Protein AF-A0A379DZG0-F1 (afdb_monomer)

pLDDT: mean 74.69, std 12.74, range [35.31, 88.19]

Radius of gyration: 15.12 Å; Cα contacts (8 Å, |Δi|>4): 109; chains: 1; bounding box: 46×37×36 Å

Secondary structure (DSSP, 8-state):
-------HHHHHHHHHHHHHHTT--HHHHHHHHHH---EEEEEEEEETTTTEEEEEEEEEEEEEE-TT--EEEEETTEEHHHHHHHHHHHHHHHHHHTT-

Solvent-accessible surface area (backbone atoms only — not comparable to full-atom values): 5842 Å² total; per-residue (Å²): 136,82,82,77,74,71,50,70,64,62,53,49,52,51,50,53,55,47,37,43,43,20,75,42,43,72,67,56,51,50,48,29,71,73,69,64,48,68,48,72,33,48,34,50,46,77,37,80,94,73,75,44,77,42,77,44,73,76,40,35,39,37,72,42,67,46,100,85,67,46,80,40,62,21,44,74,86,30,49,51,69,60,43,52,52,51,52,51,51,53,52,55,50,54,58,54,65,76,73,113

Mean predicted aligned error: 9.12 Å

Organism: NCBI:txid28130

Nearest PDB structures (foldseek):
  5k5t-assembly1_A  TM=3.472E-01  e=3.651E+00  Homo sapiens
  5mu3-assembly1_A  TM=2.600E-01  e=2.856E+00  Kluyveromyces lactis NRRL Y-1140
  8wr4-assembly1_B  TM=2.978E-01  e=5.967E+00  Chryseobacterium
  7m3j-assembly1_A  TM=3.201E-01  e=7.175E+00  Homo sapiens
  3zxu-assembly2_C  TM=2.245E-01  e=2.856E+00  Kluyveromyces lactis NRRL Y-1140

Foldseek 3Di:
DDPPPPPVVVVVVVLQVQCVQFVNHPVNVVVCVVPQDKDFTWGWDQDPVVRDIDIDGRWIWGFDQDPVRDTAIDTPPHGPVVVVVVVVVVVVVVVVVVVD

Sequence (100 aa):
MGQSGFSSFYQLLNIRLMLQKMDFSDDRIAEMYRTETSQRGTAKAYSGLYKREFTEEDCEIRIIKDEKKRLRLTINGLPIADWCEQKWKQLINRKRSHRL

Structure (mmCIF, N/CA/C/O backbone):
data_AF-A0A379DZG0-F1
#
_entry.id   AF-A0A379DZG0-F1
#
loop_
_atom_site.group_PDB
_atom_site.id
_atom_site.type_symbol
_atom_site.label_atom_id
_atom_site.label_alt_id
_atom_site.label_comp_id
_atom_site.label_asym_id
_atom_site.label_entity_id
_atom_site.label_seq_id
_atom_site.pdbx_PDB_ins_code
_atom_site.Cartn_x
_atom_site.Cartn_y
_atom_site.Cartn_z
_atom_site.occupancy
_atom_site.B_iso_or_equiv
_atom_site.auth_seq_id
_atom_site.auth_comp_id
_atom_site.auth_asym_id
_atom_site.auth_atom_id
_atom_site.pdbx_PDB_model_num
ATOM 1 N N . MET A 1 1 ? 7.930 28.426 -0.569 1.00 35.31 1 MET A N 1
ATOM 2 C CA . MET A 1 1 ? 7.314 27.129 -0.211 1.00 35.31 1 MET A CA 1
ATOM 3 C C . MET A 1 1 ? 6.179 26.858 -1.188 1.00 35.31 1 MET A C 1
ATOM 5 O O . MET A 1 1 ? 5.080 27.350 -0.988 1.00 35.31 1 MET A O 1
ATOM 9 N N . GLY A 1 2 ? 6.462 26.189 -2.307 1.00 36.03 2 GLY A N 1
ATOM 10 C CA . GLY A 1 2 ? 5.443 25.879 -3.311 1.00 36.03 2 GLY A CA 1
ATOM 11 C C . GLY A 1 2 ? 4.794 24.543 -2.988 1.00 36.03 2 GLY A C 1
ATOM 12 O O . GLY A 1 2 ? 5.417 23.505 -3.198 1.00 36.03 2 GLY A O 1
ATOM 13 N N . GLN A 1 3 ? 3.562 24.555 -2.478 1.00 42.16 3 GLN A N 1
ATOM 14 C CA . GLN A 1 3 ? 2.712 23.373 -2.565 1.00 42.16 3 GLN A CA 1
ATOM 15 C C . GLN A 1 3 ? 2.375 23.190 -4.046 1.00 42.16 3 GLN A C 1
ATOM 17 O O . GLN A 1 3 ? 1.503 23.863 -4.590 1.00 42.16 3 GLN A O 1
ATOM 22 N N . SER A 1 4 ? 3.146 22.343 -4.730 1.00 44.59 4 SER A N 1
ATOM 23 C CA . SER A 1 4 ? 2.836 21.919 -6.089 1.00 44.59 4 SER A CA 1
ATOM 24 C C . SER A 1 4 ? 1.591 21.042 -6.011 1.00 44.59 4 SER A C 1
ATOM 26 O O . SER A 1 4 ? 1.642 19.856 -5.692 1.00 44.59 4 SER A O 1
ATOM 28 N N . GLY A 1 5 ? 0.441 21.675 -6.226 1.00 40.97 5 GLY A N 1
ATOM 29 C CA . GLY A 1 5 ? -0.850 21.022 -6.329 1.00 40.97 5 GLY A CA 1
ATOM 30 C C . GLY A 1 5 ? -0.901 20.131 -7.562 1.00 40.97 5 GLY A C 1
ATOM 31 O O . GLY A 1 5 ? -1.517 20.480 -8.562 1.00 40.97 5 GLY A O 1
ATOM 32 N N . PHE A 1 6 ? -0.316 18.938 -7.484 1.00 41.53 6 PHE A N 1
ATOM 33 C CA . PHE A 1 6 ? -0.989 17.806 -8.102 1.00 41.53 6 PHE A CA 1
ATOM 34 C C . PHE A 1 6 ? -2.304 17.665 -7.344 1.00 41.53 6 PHE A C 1
ATOM 36 O O . PHE A 1 6 ? -2.293 17.321 -6.164 1.00 41.53 6 PHE A O 1
ATOM 43 N N . SER A 1 7 ? -3.410 18.058 -7.987 1.00 55.75 7 SER A N 1
ATOM 44 C CA . SER A 1 7 ? -4.746 18.050 -7.383 1.00 55.75 7 SER A CA 1
ATOM 45 C C . SER A 1 7 ? -4.948 16.742 -6.608 1.00 55.75 7 SER A C 1
ATOM 47 O O . SER A 1 7 ? -4.592 15.667 -7.105 1.00 55.75 7 SER A O 1
ATOM 49 N N . SER A 1 8 ? -5.468 16.828 -5.377 1.00 62.69 8 SER A N 1
ATOM 50 C CA . SER A 1 8 ? -5.612 15.662 -4.490 1.00 62.69 8 SER A CA 1
ATOM 51 C C . SER A 1 8 ? -6.357 14.507 -5.171 1.00 62.69 8 SER A C 1
ATOM 53 O O . SER A 1 8 ? -6.092 13.345 -4.884 1.00 62.69 8 SER A O 1
ATOM 55 N N . PHE A 1 9 ? -7.212 14.814 -6.151 1.00 58.03 9 PHE A N 1
ATOM 56 C CA . PHE A 1 9 ? -7.893 13.845 -6.999 1.00 58.03 9 PHE A CA 1
ATOM 57 C C . PHE A 1 9 ? -6.937 12.996 -7.853 1.00 58.03 9 PHE A C 1
ATOM 59 O O . PHE A 1 9 ? -7.069 11.776 -7.879 1.00 58.03 9 PHE A O 1
ATOM 66 N N . TYR A 1 10 ? -5.944 13.596 -8.516 1.00 58.31 10 TYR A N 1
ATOM 67 C CA . TYR A 1 10 ? -4.969 12.844 -9.318 1.00 58.31 10 TYR A CA 1
ATOM 68 C C . TYR A 1 10 ? -4.031 12.010 -8.445 1.00 58.31 10 TYR A C 1
ATOM 70 O O . TYR A 1 10 ? -3.640 10.912 -8.837 1.00 58.31 10 TYR A O 1
ATOM 78 N N . GLN A 1 11 ? -3.703 12.494 -7.244 1.00 64.06 11 GLN A N 1
ATOM 79 C CA . GLN A 1 11 ? -2.973 11.695 -6.258 1.00 64.06 11 GLN A CA 1
ATOM 80 C C . GLN A 1 11 ? -3.792 10.473 -5.827 1.00 64.06 11 GLN A C 1
ATOM 82 O O . GLN A 1 11 ? -3.267 9.362 -5.829 1.00 64.06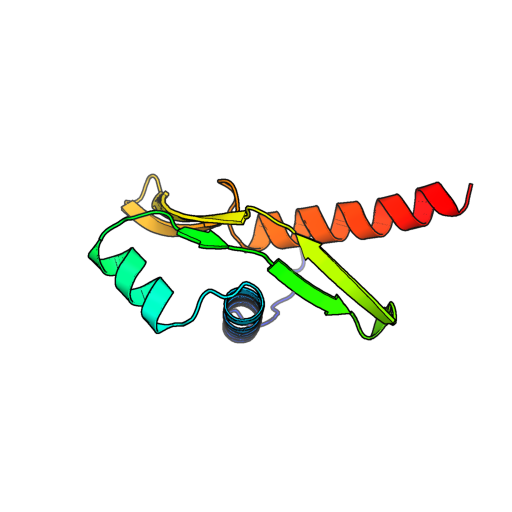 11 GLN A O 1
ATOM 87 N N . LEU A 1 12 ? -5.085 10.648 -5.540 1.00 67.81 12 LEU A N 1
ATOM 88 C CA . LEU A 1 12 ? -5.990 9.548 -5.198 1.00 67.81 12 LEU A CA 1
ATOM 89 C C . LEU A 1 12 ? -6.178 8.559 -6.358 1.00 67.81 12 LEU A C 1
ATOM 91 O O . LEU A 1 12 ? -6.149 7.352 -6.131 1.00 67.81 12 LEU A O 1
ATOM 95 N N . LEU A 1 13 ? -6.307 9.044 -7.598 1.00 66.06 13 LEU A N 1
ATOM 96 C CA . LEU A 1 13 ? -6.412 8.194 -8.788 1.00 66.06 13 LEU A CA 1
ATOM 97 C C . LEU A 1 13 ? -5.144 7.350 -8.981 1.00 66.06 13 LEU A C 1
ATOM 99 O O . LEU A 1 13 ? -5.229 6.148 -9.222 1.00 66.06 13 LEU A O 1
ATOM 103 N N . ASN A 1 14 ? -3.969 7.960 -8.808 1.00 72.25 14 ASN A N 1
ATOM 104 C CA . ASN A 1 14 ? -2.690 7.258 -8.888 1.00 72.25 14 ASN A CA 1
ATOM 105 C C . ASN A 1 14 ? -2.534 6.220 -7.771 1.00 72.25 14 ASN A C 1
ATOM 107 O O . ASN A 1 14 ? -2.057 5.119 -8.036 1.00 72.25 14 ASN A O 1
ATOM 111 N N . ILE A 1 15 ? -2.976 6.535 -6.549 1.00 71.44 15 ILE A N 1
ATOM 112 C CA . ILE A 1 15 ? -2.984 5.589 -5.427 1.00 71.44 15 ILE A CA 1
ATOM 113 C C . ILE A 1 15 ? -3.918 4.412 -5.722 1.00 71.44 15 ILE A C 1
ATOM 115 O O . ILE A 1 15 ? -3.501 3.269 -5.572 1.00 71.44 15 ILE A O 1
ATOM 119 N N . ARG A 1 16 ? -5.142 4.659 -6.204 1.00 80.25 16 ARG A N 1
ATOM 120 C CA . ARG A 1 16 ? -6.098 3.596 -6.562 1.00 80.25 16 ARG A CA 1
ATOM 121 C C . ARG A 1 16 ? -5.553 2.684 -7.662 1.00 80.25 16 ARG A C 1
ATOM 123 O O . ARG A 1 16 ? -5.584 1.467 -7.518 1.00 80.25 16 ARG A O 1
ATOM 130 N N . LEU A 1 17 ? -4.998 3.262 -8.729 1.00 78.62 17 LEU A N 1
ATOM 131 C CA . LEU A 1 17 ? -4.371 2.502 -9.815 1.00 78.62 17 LEU A CA 1
ATOM 132 C C . LEU A 1 17 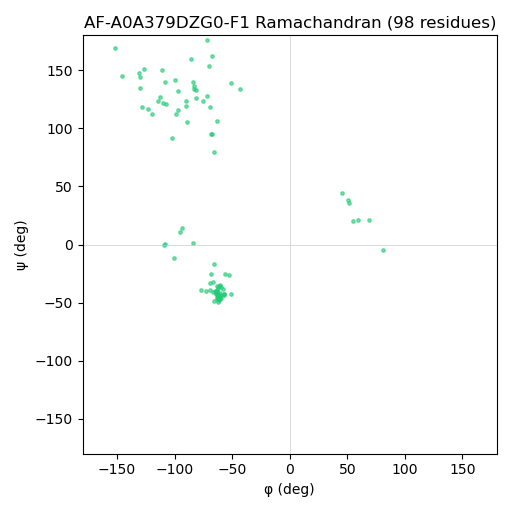? -3.165 1.694 -9.330 1.00 78.62 17 LEU A C 1
ATOM 134 O O . LEU A 1 17 ? -2.938 0.579 -9.796 1.00 78.62 17 LEU A O 1
ATOM 138 N N . MET A 1 18 ? -2.382 2.245 -8.403 1.00 77.56 18 MET A N 1
ATOM 139 C CA . MET A 1 18 ? -1.273 1.523 -7.797 1.00 77.56 18 MET A CA 1
ATOM 140 C C . MET A 1 18 ? -1.778 0.346 -6.958 1.00 77.56 18 MET A C 1
ATOM 142 O O . MET A 1 18 ? -1.297 -0.760 -7.156 1.00 77.56 18 MET A O 1
ATOM 146 N N . LEU A 1 19 ? -2.766 0.549 -6.084 1.00 79.75 19 LEU A N 1
ATOM 147 C CA . LEU A 1 19 ? -3.345 -0.514 -5.257 1.00 79.75 19 LEU A CA 1
ATOM 148 C C . LEU A 1 19 ? -3.885 -1.669 -6.112 1.00 79.75 19 LEU A C 1
ATOM 150 O O . LEU A 1 19 ? -3.562 -2.823 -5.845 1.00 79.75 19 LEU A O 1
ATOM 154 N N . GLN A 1 20 ? -4.583 -1.369 -7.210 1.00 82.62 20 GLN A N 1
ATOM 155 C CA . GLN A 1 20 ? -5.032 -2.394 -8.161 1.00 82.62 20 GLN A CA 1
ATOM 156 C C . GLN A 1 20 ? -3.864 -3.167 -8.789 1.00 82.62 20 GLN A C 1
ATOM 158 O O . GLN A 1 20 ? -3.906 -4.390 -8.884 1.00 82.62 20 GLN A O 1
ATOM 163 N N . LYS A 1 21 ? -2.782 -2.476 -9.167 1.00 76.50 21 LYS A N 1
ATOM 164 C CA . LYS A 1 21 ? -1.542 -3.104 -9.659 1.00 76.50 21 LYS A CA 1
ATOM 165 C C . LYS A 1 21 ? -0.813 -3.944 -8.602 1.00 76.50 21 LYS A C 1
ATOM 167 O O . LYS A 1 21 ? 0.057 -4.744 -8.942 1.00 76.50 21 LYS A O 1
ATOM 172 N N . MET A 1 22 ? -1.149 -3.750 -7.332 1.00 75.00 22 MET A N 1
ATOM 173 C CA . MET A 1 22 ? -0.666 -4.535 -6.203 1.00 75.00 22 MET A CA 1
ATOM 174 C C . MET A 1 22 ? -1.625 -5.679 -5.812 1.00 75.00 22 MET A C 1
ATOM 176 O O . MET A 1 22 ? -1.433 -6.286 -4.764 1.00 75.00 22 MET A O 1
ATOM 180 N N . ASP A 1 23 ? -2.633 -5.975 -6.644 1.00 77.50 23 ASP A N 1
ATOM 181 C CA . ASP A 1 23 ? -3.689 -6.974 -6.401 1.00 77.50 23 ASP A CA 1
ATOM 182 C C . ASP A 1 23 ? -4.674 -6.602 -5.270 1.00 77.50 23 ASP A C 1
ATOM 184 O O . ASP A 1 23 ? -5.385 -7.441 -4.711 1.00 77.50 23 ASP A O 1
ATOM 188 N N . PHE A 1 24 ? -4.770 -5.312 -4.941 1.00 80.94 24 PHE A N 1
ATOM 189 C CA . PHE A 1 24 ? -5.777 -4.783 -4.021 1.00 80.94 24 PHE A CA 1
ATOM 190 C C . PHE A 1 24 ? -6.896 -4.114 -4.820 1.00 80.94 24 PHE A C 1
ATOM 192 O O . PHE A 1 24 ? -6.827 -2.932 -5.167 1.00 80.94 24 PHE A O 1
ATOM 199 N N . SER A 1 25 ? -7.926 -4.899 -5.143 1.00 84.25 25 SER A N 1
ATOM 200 C CA . SER A 1 25 ? -9.155 -4.406 -5.770 1.00 84.25 25 SER A CA 1
ATOM 201 C C . SER A 1 25 ? -9.957 -3.515 -4.818 1.00 84.25 25 SER A C 1
ATOM 203 O O . SER A 1 25 ? -9.776 -3.556 -3.598 1.00 84.25 25 SER A O 1
ATOM 205 N N . ASP A 1 26 ? -10.885 -2.731 -5.372 1.00 85.44 26 ASP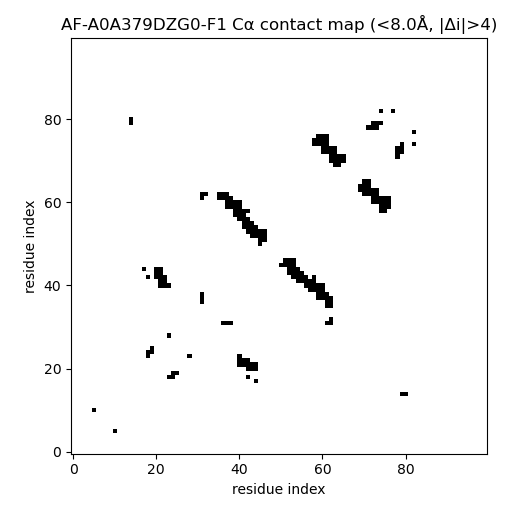 A N 1
ATOM 206 C CA . ASP A 1 26 ? -11.779 -1.905 -4.556 1.00 85.44 26 ASP A CA 1
ATOM 207 C C . ASP A 1 26 ? -12.620 -2.772 -3.595 1.00 85.44 26 ASP A C 1
ATOM 209 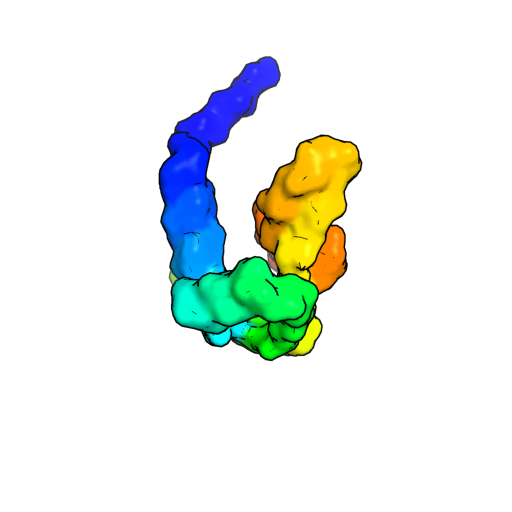O O . ASP A 1 26 ? -12.799 -2.390 -2.441 1.00 85.44 26 ASP A O 1
ATOM 213 N N . ASP A 1 27 ? -13.047 -3.967 -4.025 1.00 88.12 27 ASP A N 1
ATOM 214 C CA . ASP A 1 27 ? -13.787 -4.923 -3.185 1.00 88.12 27 ASP A CA 1
ATOM 215 C C . ASP A 1 27 ? -12.946 -5.425 -2.007 1.00 88.12 27 ASP A C 1
ATOM 217 O O . ASP A 1 27 ? -13.425 -5.457 -0.874 1.00 88.12 27 ASP A O 1
ATOM 221 N N . ARG A 1 28 ? -11.665 -5.748 -2.242 1.00 86.56 28 ARG A N 1
ATOM 222 C CA . ARG A 1 28 ? -10.733 -6.135 -1.171 1.00 86.56 28 ARG A CA 1
ATOM 223 C C . ARG A 1 28 ? -10.517 -4.997 -0.183 1.00 86.56 28 ARG A C 1
ATOM 225 O O . ARG A 1 28 ? -10.524 -5.222 1.021 1.00 86.56 28 ARG A O 1
ATOM 232 N N . ILE A 1 29 ? -10.351 -3.769 -0.673 1.00 84.50 29 ILE A N 1
ATOM 233 C CA . ILE A 1 29 ? -10.218 -2.588 0.190 1.00 84.50 29 ILE A CA 1
ATOM 234 C C . ILE A 1 29 ? -11.504 -2.381 1.008 1.00 84.50 29 ILE A C 1
ATOM 236 O O . ILE A 1 29 ? -11.427 -2.108 2.205 1.00 84.50 29 ILE A O 1
ATOM 240 N N . ALA A 1 30 ? -12.684 -2.539 0.402 1.00 87.06 30 ALA A N 1
ATOM 241 C CA . ALA A 1 30 ? -13.968 -2.429 1.095 1.00 87.06 30 ALA A CA 1
ATOM 242 C C . ALA A 1 30 ? -14.139 -3.512 2.173 1.00 87.06 30 ALA A C 1
ATOM 244 O O . ALA A 1 30 ? -14.607 -3.220 3.276 1.00 87.06 30 ALA A O 1
ATOM 245 N N . GLU A 1 31 ? -13.711 -4.742 1.890 1.00 87.75 31 GLU A N 1
ATOM 246 C CA . GLU A 1 31 ? -13.672 -5.826 2.867 1.00 87.75 31 GLU A CA 1
ATOM 247 C C . GLU A 1 31 ? -12.747 -5.4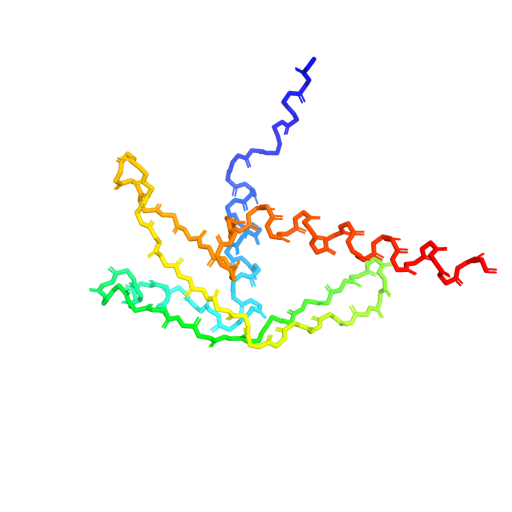80 4.038 1.00 87.75 31 GLU A C 1
ATOM 249 O O . GLU A 1 31 ? -13.183 -5.547 5.185 1.00 87.75 31 GLU A O 1
ATOM 254 N N . MET A 1 32 ? -11.533 -4.987 3.768 1.00 87.69 32 MET A N 1
ATOM 255 C CA . MET A 1 32 ? -10.611 -4.515 4.809 1.00 87.69 32 MET A CA 1
ATOM 256 C C . MET A 1 32 ? -11.219 -3.404 5.670 1.00 87.69 32 MET A C 1
ATOM 258 O O . MET A 1 32 ? -11.006 -3.384 6.880 1.00 87.69 32 MET A O 1
ATOM 262 N N . TYR A 1 33 ? -11.984 -2.480 5.077 1.00 83.75 33 TYR A N 1
ATOM 263 C CA . TYR A 1 33 ? -12.705 -1.446 5.831 1.00 83.75 33 TYR A CA 1
ATOM 264 C C . TYR A 1 33 ? -13.758 -2.044 6.767 1.00 83.75 33 TYR A C 1
ATOM 266 O O . TYR A 1 33 ? -13.974 -1.519 7.857 1.00 83.75 33 TYR A O 1
ATOM 274 N N . ARG A 1 34 ? -14.419 -3.126 6.347 1.00 85.56 34 ARG A N 1
ATOM 275 C CA . ARG A 1 34 ? -15.469 -3.794 7.119 1.00 85.56 34 ARG A CA 1
ATOM 276 C C . ARG A 1 34 ? -14.907 -4.654 8.250 1.00 85.56 34 ARG A C 1
ATOM 278 O O . ARG A 1 34 ? -15.520 -4.722 9.311 1.00 85.56 34 ARG A O 1
ATOM 285 N N . THR A 1 35 ? -13.795 -5.340 8.012 1.00 87.19 35 THR A N 1
ATOM 286 C CA . THR A 1 35 ? -13.225 -6.332 8.937 1.00 87.19 35 THR A CA 1
ATOM 287 C C . THR A 1 35 ? -12.058 -5.792 9.764 1.00 87.19 35 THR A C 1
ATOM 289 O O . THR A 1 35 ? -11.625 -6.457 10.699 1.00 87.19 35 THR A O 1
ATOM 292 N N . GLU A 1 36 ? -11.530 -4.614 9.414 1.00 82.19 36 GLU A N 1
ATOM 293 C CA . GLU A 1 36 ? -10.288 -4.037 9.952 1.00 82.19 36 GLU A CA 1
ATOM 294 C C . GLU A 1 36 ? -9.065 -4.980 9.817 1.00 82.19 36 GLU A C 1
ATOM 296 O O . GLU A 1 36 ? -8.054 -4.811 10.500 1.00 82.19 36 GLU A O 1
ATOM 301 N N . THR A 1 37 ? -9.118 -5.973 8.917 1.00 86.19 37 THR A N 1
ATOM 302 C CA . THR A 1 37 ? -8.030 -6.944 8.717 1.00 86.19 37 THR A CA 1
ATOM 303 C C . THR A 1 37 ? -6.958 -6.410 7.777 1.00 86.19 37 THR A C 1
ATOM 305 O O . THR A 1 37 ? -7.272 -5.833 6.732 1.00 86.19 37 THR A O 1
ATOM 308 N N . SER A 1 38 ? -5.688 -6.668 8.100 1.00 86.00 38 SER A N 1
ATOM 309 C CA . SER A 1 38 ? -4.590 -6.445 7.162 1.00 86.00 38 SER A CA 1
ATOM 310 C C . SER A 1 38 ? -4.621 -7.459 6.023 1.00 86.00 38 SER A C 1
ATOM 312 O O . SER A 1 38 ? -5.128 -8.570 6.167 1.00 86.00 38 SER A O 1
ATOM 314 N N . GLN A 1 39 ? -4.075 -7.065 4.878 1.00 85.19 39 GLN A N 1
ATOM 315 C CA . GLN A 1 39 ? -3.949 -7.927 3.709 1.00 85.19 39 GLN A CA 1
ATOM 316 C C . GLN A 1 39 ? -2.518 -7.858 3.196 1.00 85.19 39 GLN A C 1
ATOM 318 O O . GLN A 1 39 ? -1.881 -6.806 3.248 1.00 85.19 39 GLN A O 1
ATOM 323 N N . ARG A 1 40 ? -2.009 -8.983 2.702 1.00 85.38 40 ARG A N 1
ATOM 324 C CA . ARG A 1 40 ? -0.686 -9.073 2.082 1.00 85.38 40 ARG A CA 1
ATOM 325 C C . ARG A 1 40 ? -0.847 -9.253 0.585 1.00 85.38 40 ARG A C 1
ATOM 327 O O . ARG A 1 40 ? -1.723 -9.988 0.139 1.00 85.38 40 ARG A O 1
ATOM 334 N N . GLY A 1 41 ? 0.001 -8.585 -0.179 1.00 79.75 41 GLY A N 1
ATOM 335 C CA . GLY A 1 41 ? -0.052 -8.615 -1.631 1.00 79.75 41 GLY A CA 1
ATOM 336 C C . GLY A 1 41 ? 1.315 -8.385 -2.246 1.00 79.75 41 GLY A C 1
ATOM 337 O O . GLY A 1 41 ? 2.276 -8.012 -1.575 1.00 79.75 41 GLY A O 1
ATOM 338 N N . THR A 1 42 ? 1.398 -8.626 -3.548 1.00 79.44 42 THR A N 1
ATOM 339 C CA . THR A 1 42 ? 2.607 -8.360 -4.324 1.00 79.44 42 THR A CA 1
ATOM 340 C C . THR A 1 42 ? 2.363 -7.154 -5.209 1.00 79.44 42 THR A C 1
ATOM 342 O O . THR A 1 42 ? 1.484 -7.162 -6.066 1.00 79.44 42 THR A O 1
ATOM 345 N N . ALA A 1 43 ? 3.173 -6.120 -5.027 1.00 72.06 43 ALA A N 1
ATOM 346 C CA . ALA A 1 43 ? 3.174 -4.953 -5.881 1.00 72.06 43 ALA A CA 1
ATOM 347 C C . ALA A 1 43 ? 3.850 -5.253 -7.208 1.00 72.06 43 ALA A C 1
ATOM 349 O O . ALA A 1 43 ? 5.026 -5.599 -7.200 1.00 72.06 43 ALA A O 1
ATOM 350 N N . LYS A 1 44 ? 3.165 -5.055 -8.339 1.00 71.12 44 LYS A N 1
ATOM 351 C CA . LYS A 1 44 ? 3.799 -5.087 -9.663 1.00 71.12 44 LYS A CA 1
ATOM 352 C C . LYS A 1 44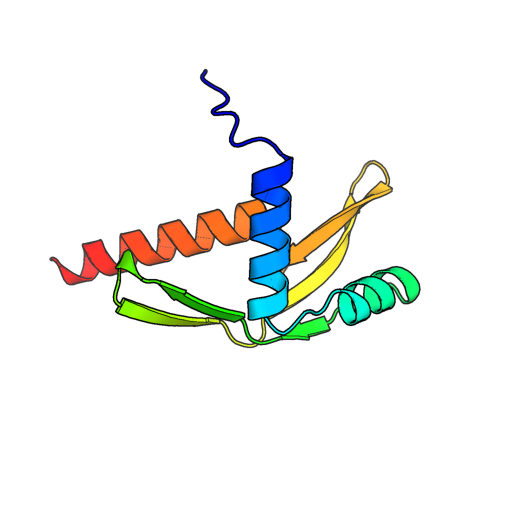 ? 3.567 -3.780 -10.402 1.00 71.12 44 LYS A C 1
ATOM 354 O O . LYS A 1 44 ? 2.445 -3.430 -10.741 1.00 71.12 44 LYS A O 1
ATOM 359 N N . ALA A 1 45 ? 4.631 -3.048 -10.702 1.00 65.12 45 ALA A N 1
ATOM 360 C CA . ALA A 1 45 ? 4.543 -1.807 -11.460 1.00 65.12 45 ALA A CA 1
ATOM 361 C C . ALA A 1 45 ? 5.514 -1.818 -12.641 1.00 65.12 45 ALA A C 1
ATOM 363 O O . ALA A 1 45 ? 6.727 -1.850 -12.461 1.00 65.12 45 ALA A O 1
ATOM 364 N N . TYR A 1 46 ? 4.993 -1.724 -13.864 1.00 63.88 46 TYR A N 1
ATOM 365 C CA . TYR A 1 46 ? 5.821 -1.446 -15.035 1.00 63.88 46 TYR A CA 1
ATOM 366 C C . TYR A 1 46 ? 6.108 0.055 -15.147 1.00 63.88 46 TYR A C 1
ATOM 368 O O . TYR A 1 46 ? 5.184 0.874 -15.176 1.00 63.88 46 TYR A O 1
ATOM 376 N N . SER A 1 47 ? 7.387 0.424 -15.241 1.00 60.97 47 SER A N 1
ATOM 377 C CA . SER A 1 47 ? 7.802 1.795 -15.542 1.00 60.97 47 SER A CA 1
ATOM 378 C C . SER A 1 47 ? 8.138 1.932 -17.021 1.00 60.97 47 SER A C 1
ATOM 380 O O . SER A 1 47 ? 9.160 1.417 -17.474 1.00 60.97 47 SER A O 1
ATOM 382 N N . GLY A 1 48 ? 7.333 2.695 -17.766 1.00 65.69 48 GLY A N 1
ATOM 383 C CA . GLY A 1 48 ? 7.623 3.009 -19.170 1.00 65.69 48 GLY A CA 1
ATOM 384 C C . GLY A 1 48 ? 8.929 3.790 -19.352 1.00 65.69 48 GLY A C 1
ATOM 385 O O . GLY A 1 48 ? 9.686 3.513 -20.279 1.00 65.69 48 GLY A O 1
ATOM 386 N N . LEU A 1 49 ? 9.246 4.689 -18.413 1.00 64.56 49 LEU A N 1
ATOM 387 C CA . LEU A 1 49 ? 10.485 5.477 -18.412 1.00 64.56 49 LEU A CA 1
ATOM 388 C C . LEU A 1 49 ? 11.738 4.594 -18.340 1.00 64.56 49 LEU A C 1
ATOM 390 O O . LEU A 1 49 ? 12.773 4.919 -18.916 1.00 64.56 49 LEU A O 1
ATOM 394 N N . TYR A 1 50 ? 11.652 3.478 -17.616 1.00 65.31 50 TYR A N 1
ATOM 395 C CA . TYR A 1 50 ? 12.784 2.585 -17.384 1.00 65.31 50 TYR A CA 1
ATOM 396 C C . TYR A 1 50 ? 12.681 1.247 -18.111 1.00 65.31 50 TYR A C 1
ATOM 398 O O . TYR A 1 50 ? 13.600 0.442 -17.980 1.00 65.31 50 TYR A O 1
ATOM 406 N N . LYS A 1 51 ? 11.592 1.026 -18.857 1.00 75.81 51 LYS A N 1
ATOM 407 C CA . LYS A 1 51 ? 11.275 -0.212 -19.579 1.00 75.81 51 LYS A CA 1
ATOM 408 C C . LYS A 1 51 ? 11.499 -1.473 -18.731 1.00 75.81 51 LYS A C 1
ATOM 410 O O . LYS A 1 51 ? 12.122 -2.430 -19.179 1.00 75.81 51 LYS A O 1
ATOM 415 N N . ARG A 1 52 ? 11.054 -1.445 -17.471 1.00 72.94 52 ARG A N 1
ATOM 416 C CA . ARG A 1 52 ? 11.270 -2.531 -16.503 1.00 72.94 52 ARG A CA 1
ATOM 417 C C . ARG A 1 52 ? 10.077 -2.679 -15.561 1.00 72.94 52 ARG A C 1
ATOM 419 O O . ARG A 1 52 ? 9.457 -1.682 -15.183 1.00 72.94 52 ARG A O 1
ATOM 426 N N . GLU A 1 53 ? 9.802 -3.923 -15.182 1.00 71.31 53 GLU A N 1
ATOM 427 C CA . GLU A 1 53 ? 8.869 -4.279 -14.114 1.00 71.31 53 GLU A CA 1
ATOM 428 C C . GLU A 1 53 ? 9.537 -4.191 -12.742 1.00 71.31 53 GLU A C 1
ATOM 430 O O . GLU A 1 53 ? 10.674 -4.622 -12.542 1.00 71.31 53 GLU A O 1
ATOM 435 N N . PHE A 1 54 ? 8.810 -3.611 -11.798 1.00 68.44 54 PHE A N 1
ATOM 436 C CA . PHE A 1 54 ? 9.168 -3.543 -10.395 1.00 68.44 54 PHE A CA 1
ATOM 437 C C . PHE A 1 54 ? 8.217 -4.434 -9.624 1.00 68.44 54 PHE A C 1
ATOM 439 O O .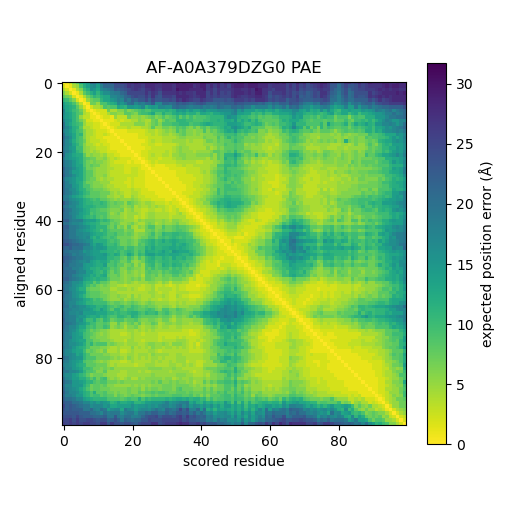 PHE A 1 54 ? 7.008 -4.212 -9.678 1.00 68.44 54 PHE A O 1
ATOM 446 N N . THR A 1 55 ? 8.781 -5.401 -8.911 1.00 75.00 55 THR A N 1
ATOM 447 C CA . THR A 1 55 ? 8.032 -6.285 -8.028 1.00 75.00 55 THR A CA 1
ATOM 448 C C . THR A 1 55 ? 8.443 -6.000 -6.590 1.00 75.00 55 THR A C 1
ATOM 450 O O . THR A 1 55 ? 9.636 -6.006 -6.290 1.00 75.00 55 THR A O 1
ATOM 453 N N . GLU A 1 56 ? 7.475 -5.743 -5.717 1.00 75.81 56 GLU A N 1
ATOM 454 C CA . GLU A 1 56 ? 7.673 -5.758 -4.268 1.00 75.81 56 GLU A CA 1
ATOM 455 C C . GLU A 1 56 ? 6.748 -6.817 -3.668 1.00 75.81 56 GLU A C 1
ATOM 457 O O . GLU A 1 56 ? 5.527 -6.691 -3.719 1.00 75.81 56 GLU A O 1
ATOM 462 N N . GLU A 1 57 ? 7.334 -7.881 -3.139 1.00 81.94 57 GLU A N 1
ATOM 463 C CA . GLU A 1 57 ? 6.605 -9.007 -2.557 1.00 81.94 57 GLU A CA 1
ATOM 464 C C . GLU A 1 57 ? 6.259 -8.742 -1.087 1.00 81.94 57 GLU A C 1
ATOM 466 O O . GLU A 1 57 ? 6.874 -7.896 -0.438 1.00 81.94 57 GLU A O 1
ATOM 471 N N . ASP A 1 58 ? 5.259 -9.466 -0.579 1.00 81.75 58 ASP A N 1
ATOM 472 C CA . ASP A 1 58 ? 4.824 -9.435 0.827 1.00 81.75 58 ASP A CA 1
ATOM 473 C C . ASP A 1 58 ? 4.541 -8.020 1.374 1.00 81.75 58 ASP A C 1
ATOM 475 O O . ASP A 1 58 ? 4.788 -7.707 2.539 1.00 81.75 58 ASP A O 1
ATOM 479 N N . CYS A 1 59 ? 4.008 -7.137 0.525 1.00 82.56 59 CYS A N 1
ATOM 480 C CA . CYS A 1 59 ? 3.549 -5.822 0.947 1.00 82.56 59 CYS A CA 1
ATOM 481 C C . CYS A 1 59 ? 2.302 -5.978 1.808 1.00 82.56 59 CYS A C 1
ATOM 483 O O . CYS A 1 59 ? 1.260 -6.435 1.334 1.00 82.56 59 CYS A O 1
ATOM 485 N N . GLU A 1 60 ? 2.386 -5.546 3.056 1.00 87.62 60 GLU A N 1
ATOM 486 C CA . GLU A 1 60 ? 1.254 -5.530 3.958 1.00 87.62 60 GLU A CA 1
ATOM 487 C C . GLU A 1 60 ? 0.509 -4.203 3.852 1.00 87.62 60 GLU A C 1
ATOM 489 O O . GLU A 1 60 ? 1.054 -3.146 4.173 1.00 87.62 60 GLU A O 1
ATOM 494 N N . ILE A 1 61 ? -0.759 -4.262 3.457 1.00 86.25 61 ILE A N 1
ATOM 495 C CA . ILE A 1 61 ? -1.666 -3.121 3.499 1.00 86.25 61 ILE A CA 1
ATOM 496 C C . ILE A 1 61 ? -2.508 -3.194 4.760 1.00 86.25 61 ILE A C 1
ATOM 498 O O . ILE A 1 61 ? -3.091 -4.231 5.090 1.00 86.25 61 ILE A O 1
ATOM 502 N N . ARG A 1 62 ? -2.580 -2.069 5.471 1.00 87.94 62 ARG A N 1
ATOM 503 C CA . ARG A 1 62 ? -3.405 -1.916 6.670 1.00 87.94 62 ARG A CA 1
ATOM 504 C C . ARG A 1 62 ? -4.233 -0.647 6.599 1.00 87.94 62 ARG A C 1
ATOM 506 O O . ARG A 1 62 ? -3.782 0.375 6.086 1.00 87.94 62 ARG A O 1
ATOM 513 N N . ILE A 1 63 ? -5.423 -0.702 7.184 1.00 85.44 63 ILE A N 1
ATOM 514 C CA . ILE A 1 63 ? -6.184 0.491 7.541 1.00 85.44 63 ILE A CA 1
ATOM 515 C C . ILE A 1 63 ? -5.902 0.760 9.016 1.00 85.44 63 ILE A C 1
ATOM 51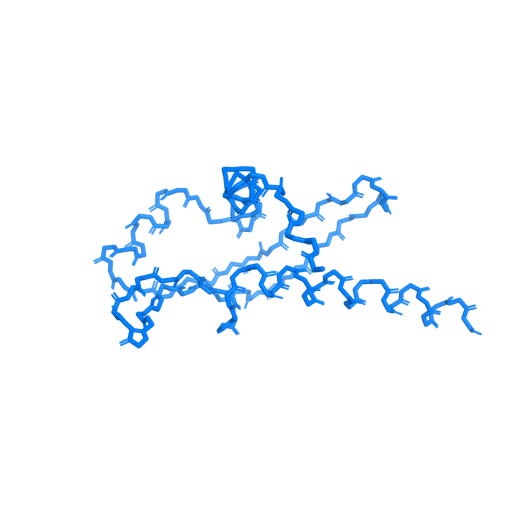7 O O . ILE A 1 63 ? -6.230 -0.052 9.874 1.00 85.44 63 ILE A O 1
ATOM 521 N N . ILE A 1 64 ? -5.265 1.888 9.313 1.00 85.25 64 ILE A N 1
ATOM 522 C CA . ILE A 1 64 ? -4.958 2.316 10.679 1.00 85.25 64 ILE A CA 1
ATOM 523 C C . ILE A 1 64 ? -5.798 3.535 11.049 1.00 85.25 64 ILE A C 1
ATOM 525 O O . ILE A 1 64 ? -6.133 4.353 10.193 1.00 85.25 64 ILE A O 1
ATOM 529 N N . LYS A 1 65 ? -6.118 3.684 12.333 1.00 85.12 65 LYS A N 1
ATOM 530 C CA . LYS A 1 65 ? -6.683 4.924 12.878 1.00 85.12 65 LYS A CA 1
ATOM 531 C C . LYS A 1 65 ? -5.523 5.801 13.334 1.00 85.12 65 LYS A C 1
ATOM 533 O O . LYS A 1 65 ? -4.702 5.357 14.131 1.00 85.12 65 LYS A O 1
ATOM 538 N N . ASP A 1 66 ? -5.435 7.021 12.811 1.00 80.75 66 ASP A N 1
ATOM 539 C CA . ASP A 1 66 ? -4.482 8.003 13.327 1.00 80.75 66 ASP A CA 1
ATOM 540 C C . ASP A 1 66 ? -4.918 8.535 14.705 1.00 80.75 66 ASP A C 1
ATOM 542 O O . ASP A 1 66 ? -5.993 8.205 15.211 1.00 80.75 66 ASP A O 1
ATOM 546 N N . GLU A 1 67 ? -4.092 9.383 15.321 1.00 82.38 67 GLU A N 1
ATOM 547 C CA . GLU A 1 67 ? -4.365 9.990 16.636 1.00 82.38 67 GLU A CA 1
ATOM 548 C C . GLU A 1 67 ? -5.700 10.753 16.684 1.00 82.38 67 GLU A C 1
ATOM 550 O O . GLU A 1 67 ? -6.323 10.887 17.736 1.00 82.38 67 GLU A O 1
ATOM 555 N N . LYS A 1 68 ? -6.180 11.226 15.529 1.00 88.19 68 LYS A N 1
ATOM 556 C CA . LYS A 1 68 ? -7.460 11.926 15.370 1.00 88.19 68 LYS A CA 1
ATOM 557 C C . LYS A 1 68 ? -8.594 10.973 14.989 1.00 88.19 68 LYS A C 1
ATOM 559 O O . LYS A 1 68 ? -9.650 11.430 14.553 1.00 88.19 68 LYS A O 1
ATOM 564 N N . LYS A 1 69 ? -8.382 9.662 15.139 1.00 81.31 69 LYS A N 1
ATOM 565 C CA . LYS A 1 69 ? -9.289 8.573 14.756 1.00 81.31 69 LYS A CA 1
ATOM 566 C C . LYS A 1 69 ? -9.638 8.555 13.263 1.00 81.31 69 LYS A C 1
ATOM 568 O O . LYS A 1 69 ? -10.647 7.966 12.880 1.00 81.31 69 LYS A O 1
ATOM 573 N N . ARG A 1 70 ? -8.829 9.182 12.402 1.00 82.75 70 ARG A N 1
ATOM 574 C CA . ARG A 1 70 ? -9.049 9.150 10.951 1.00 82.75 70 ARG A CA 1
ATOM 575 C C . ARG A 1 70 ? -8.456 7.874 10.384 1.00 82.75 70 ARG A C 1
ATOM 577 O O . ARG A 1 70 ? -7.320 7.524 10.695 1.00 82.75 70 ARG A O 1
ATOM 584 N N . LEU A 1 71 ? -9.223 7.201 9.535 1.00 80.44 71 LEU A N 1
ATOM 585 C CA . LEU A 1 71 ? -8.769 5.999 8.847 1.00 80.44 71 LEU A CA 1
ATOM 586 C C . LEU A 1 71 ? -7.743 6.384 7.777 1.00 80.44 71 LEU A C 1
ATOM 588 O O . LEU A 1 71 ? -7.993 7.263 6.951 1.00 80.44 71 LEU A O 1
ATOM 592 N N . ARG A 1 72 ? -6.586 5.730 7.808 1.00 81.38 72 ARG A N 1
ATOM 593 C CA . ARG A 1 72 ? -5.498 5.895 6.847 1.00 81.38 72 ARG A CA 1
ATOM 594 C C . ARG A 1 72 ? -5.056 4.538 6.337 1.00 81.38 72 ARG A C 1
ATOM 596 O O . ARG A 1 72 ? -4.839 3.621 7.120 1.00 81.38 72 ARG A O 1
ATOM 603 N N . LEU A 1 73 ? -4.871 4.445 5.028 1.00 82.19 73 LEU A N 1
ATOM 604 C CA . LEU A 1 73 ? -4.236 3.295 4.402 1.00 82.19 73 LEU A CA 1
ATOM 605 C C . LEU A 1 73 ? -2.712 3.414 4.505 1.00 82.19 73 LEU A C 1
ATOM 607 O O . LEU A 1 73 ? -2.138 4.464 4.192 1.00 82.19 73 LEU A O 1
ATOM 611 N N . THR A 1 74 ? -2.065 2.329 4.917 1.00 86.06 74 THR A N 1
ATOM 612 C CA . THR A 1 74 ? -0.608 2.202 4.979 1.00 86.06 74 THR A CA 1
ATOM 613 C C . THR A 1 74 ? -0.126 0.973 4.224 1.00 86.06 74 THR A C 1
ATOM 615 O O . THR A 1 74 ? -0.848 -0.016 4.133 1.00 86.06 74 THR A O 1
ATOM 618 N N . ILE A 1 75 ? 1.096 1.042 3.694 1.00 85.56 75 ILE A N 1
ATOM 619 C CA . ILE A 1 75 ? 1.851 -0.095 3.160 1.00 85.56 75 ILE A CA 1
ATOM 620 C C . ILE A 1 75 ? 3.078 -0.278 4.052 1.00 85.56 75 ILE A C 1
ATOM 622 O O . ILE A 1 75 ? 3.855 0.660 4.237 1.00 85.56 75 ILE A O 1
ATOM 626 N N . ASN A 1 76 ? 3.249 -1.469 4.626 1.00 86.12 76 ASN A N 1
ATOM 627 C CA . ASN A 1 76 ? 4.325 -1.806 5.564 1.00 86.12 76 ASN A CA 1
ATOM 628 C C . ASN A 1 76 ? 4.445 -0.789 6.718 1.00 86.12 76 ASN A C 1
ATOM 630 O O . ASN A 1 76 ? 5.541 -0.403 7.120 1.00 86.12 76 ASN A O 1
ATOM 634 N N . GLY A 1 77 ? 3.303 -0.302 7.217 1.00 85.69 77 GLY A N 1
ATOM 635 C CA . GLY A 1 77 ? 3.231 0.673 8.311 1.00 85.69 77 GLY A CA 1
ATOM 636 C C . GLY A 1 77 ? 3.448 2.138 7.913 1.00 85.69 77 GLY A C 1
ATOM 637 O O . GLY A 1 77 ? 3.249 3.015 8.749 1.00 85.69 77 GLY A O 1
ATOM 638 N N . LEU A 1 78 ? 3.784 2.433 6.653 1.00 85.50 78 LEU A N 1
ATOM 639 C CA . LEU A 1 78 ? 3.956 3.799 6.152 1.00 85.50 78 LEU A CA 1
ATOM 640 C C . LEU A 1 78 ? 2.713 4.279 5.398 1.00 85.50 78 LEU A C 1
ATOM 642 O O . LEU A 1 78 ? 2.133 3.494 4.646 1.00 85.50 78 LEU A O 1
ATOM 646 N N . PRO A 1 79 ? 2.304 5.556 5.519 1.00 84.38 79 PRO A N 1
ATOM 647 C CA . PRO A 1 79 ? 1.298 6.130 4.629 1.00 84.38 79 PRO A CA 1
ATOM 648 C C . PRO A 1 79 ? 1.662 5.873 3.165 1.00 84.38 79 PRO A C 1
ATOM 650 O O . PRO A 1 79 ? 2.825 5.993 2.786 1.00 84.38 79 PRO A O 1
ATOM 653 N N . ILE A 1 80 ? 0.673 5.531 2.332 1.00 78.81 80 ILE A N 1
ATOM 654 C CA . ILE A 1 80 ? 0.921 5.128 0.936 1.00 78.81 80 ILE A CA 1
ATOM 655 C C . ILE A 1 80 ? 1.797 6.143 0.182 1.00 78.81 80 ILE A C 1
ATOM 657 O O . ILE A 1 80 ? 2.703 5.746 -0.549 1.00 78.81 80 ILE A O 1
ATOM 661 N N . ALA A 1 81 ? 1.546 7.443 0.365 1.00 74.88 81 ALA A N 1
ATOM 662 C CA . ALA A 1 81 ? 2.321 8.500 -0.283 1.00 74.88 81 ALA A CA 1
ATOM 663 C C . ALA A 1 81 ? 3.806 8.464 0.123 1.00 74.88 81 ALA A C 1
ATOM 665 O O . ALA A 1 81 ? 4.681 8.496 -0.744 1.00 74.88 81 ALA A O 1
ATOM 666 N N . ASP A 1 82 ? 4.077 8.316 1.419 1.00 82.12 82 ASP A N 1
ATOM 667 C CA . ASP A 1 82 ? 5.433 8.260 1.969 1.00 82.12 82 ASP A CA 1
ATOM 668 C C . ASP A 1 82 ? 6.159 6.993 1.497 1.00 82.12 82 ASP A C 1
ATOM 670 O O . ASP A 1 82 ? 7.324 7.043 1.099 1.00 82.12 82 ASP A O 1
ATOM 674 N N . TRP A 1 83 ? 5.453 5.857 1.463 1.00 83.50 83 TRP A N 1
ATOM 675 C CA . TRP A 1 83 ? 5.981 4.604 0.925 1.00 83.50 83 TRP A CA 1
ATOM 676 C C . TRP A 1 83 ? 6.365 4.744 -0.557 1.00 83.50 83 TRP A C 1
ATOM 678 O O . TRP A 1 83 ? 7.463 4.345 -0.958 1.00 83.50 83 TRP A O 1
ATOM 688 N N . CYS A 1 84 ? 5.510 5.377 -1.370 1.00 76.69 8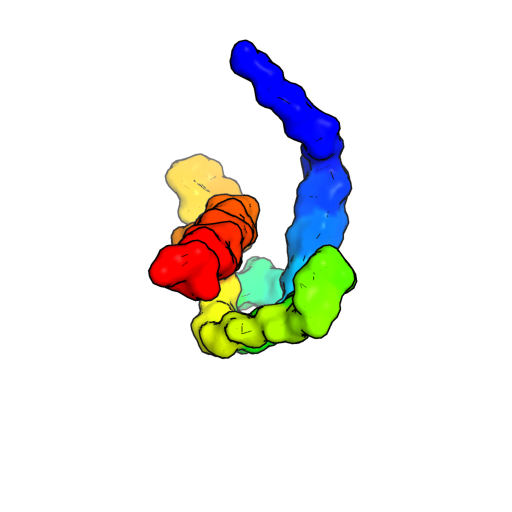4 CYS A N 1
ATOM 689 C CA . CYS A 1 84 ? 5.794 5.643 -2.783 1.00 76.69 84 CYS A CA 1
ATOM 690 C C . CYS A 1 84 ? 7.047 6.508 -2.954 1.00 76.69 84 CYS A C 1
ATOM 692 O O . CYS A 1 84 ? 7.914 6.198 -3.776 1.00 76.69 84 CYS A O 1
ATOM 694 N N . GLU A 1 85 ? 7.167 7.580 -2.168 1.00 79.31 85 GLU A N 1
ATOM 695 C CA . GLU A 1 85 ? 8.333 8.459 -2.208 1.00 79.31 85 GLU A CA 1
ATOM 696 C C . GLU A 1 85 ? 9.612 7.709 -1.807 1.00 79.31 85 GLU A C 1
ATOM 698 O O . GLU A 1 85 ? 10.649 7.837 -2.468 1.00 79.31 85 GLU A O 1
ATOM 703 N N . GLN A 1 86 ? 9.545 6.879 -0.763 1.00 81.62 86 GLN A N 1
ATOM 704 C CA . GLN A 1 86 ? 10.673 6.071 -0.315 1.00 81.62 86 GLN A CA 1
ATOM 705 C C . GLN A 1 86 ? 11.136 5.098 -1.407 1.00 81.62 86 GLN A C 1
ATOM 707 O O . GLN A 1 86 ? 12.333 5.034 -1.707 1.00 81.62 86 GLN A O 1
ATOM 712 N N . LYS A 1 87 ? 10.209 4.374 -2.044 1.00 78.69 87 LYS A N 1
ATOM 713 C CA . LYS A 1 87 ? 10.528 3.448 -3.142 1.00 78.69 87 LYS A CA 1
ATOM 714 C C . LYS A 1 87 ? 11.104 4.168 -4.355 1.00 78.69 87 LYS A C 1
ATOM 716 O O . LYS A 1 87 ? 12.080 3.698 -4.943 1.00 78.69 87 LYS A O 1
ATOM 721 N N . TRP A 1 88 ? 10.585 5.349 -4.680 1.00 76.06 88 TRP A N 1
ATOM 722 C CA . TRP A 1 88 ? 11.136 6.186 -5.741 1.00 76.06 88 TRP A CA 1
ATOM 723 C C . TRP A 1 88 ? 12.578 6.628 -5.450 1.00 76.06 88 TRP A C 1
ATOM 725 O O . TRP A 1 88 ? 13.456 6.501 -6.308 1.00 76.06 88 TRP A O 1
ATOM 735 N N . LYS A 1 89 ? 12.864 7.075 -4.220 1.00 80.44 89 LYS A N 1
ATOM 736 C CA . LYS A 1 89 ? 14.226 7.431 -3.788 1.00 80.44 89 LYS A CA 1
ATOM 737 C C . LYS A 1 89 ? 15.175 6.233 -3.854 1.00 80.44 89 LYS A C 1
ATOM 739 O O . LYS A 1 89 ? 16.276 6.365 -4.389 1.00 80.44 89 LYS A O 1
ATOM 744 N N . GLN A 1 90 ? 14.753 5.058 -3.374 1.00 79.50 90 GLN A N 1
ATOM 745 C CA . GLN A 1 90 ? 15.544 3.822 -3.472 1.00 79.50 90 GLN A CA 1
ATOM 746 C C . GLN A 1 90 ? 15.892 3.488 -4.926 1.00 79.50 90 GLN A C 1
ATOM 748 O O . GLN A 1 90 ? 17.038 3.150 -5.231 1.00 79.50 90 GLN A O 1
ATOM 753 N N . LEU A 1 91 ? 14.927 3.636 -5.835 1.00 72.88 91 LEU A N 1
ATOM 754 C CA . LEU A 1 91 ? 15.128 3.393 -7.257 1.00 72.88 91 LEU A CA 1
ATOM 755 C C . LEU A 1 91 ? 16.168 4.340 -7.871 1.00 72.88 91 LEU A C 1
ATOM 757 O O . LEU A 1 91 ? 17.087 3.886 -8.556 1.00 72.88 91 LEU A O 1
ATOM 761 N N . ILE A 1 92 ? 16.042 5.646 -7.620 1.00 75.75 92 ILE A N 1
ATOM 762 C CA . ILE A 1 92 ? 16.991 6.650 -8.125 1.00 75.75 92 ILE A CA 1
ATOM 763 C C . ILE A 1 92 ? 18.398 6.378 -7.583 1.00 75.75 92 ILE A C 1
ATOM 765 O O . ILE A 1 92 ? 19.372 6.419 -8.338 1.00 75.75 92 ILE A O 1
ATOM 769 N N . ASN A 1 93 ? 18.512 6.059 -6.294 1.00 77.56 93 ASN A N 1
ATOM 770 C CA . ASN A 1 93 ? 19.803 5.847 -5.645 1.00 77.56 93 ASN A CA 1
ATOM 771 C C . ASN A 1 93 ? 20.500 4.570 -6.130 1.00 77.56 93 ASN A C 1
ATOM 773 O O . ASN A 1 93 ? 21.699 4.612 -6.406 1.00 77.56 93 ASN A O 1
ATOM 777 N N . ARG A 1 94 ? 19.765 3.468 -6.350 1.00 70.62 94 ARG A N 1
ATOM 778 C CA . ARG A 1 94 ? 20.322 2.253 -6.978 1.00 70.62 94 ARG A CA 1
ATOM 779 C C . ARG A 1 94 ? 20.923 2.552 -8.352 1.00 70.62 94 ARG A C 1
ATOM 781 O O . ARG A 1 94 ? 22.024 2.104 -8.652 1.00 70.62 94 ARG A O 1
ATOM 788 N N . LYS A 1 95 ? 20.248 3.369 -9.168 1.00 62.41 95 LYS A N 1
ATOM 789 C CA . LYS A 1 95 ? 20.762 3.764 -10.490 1.00 62.41 95 LYS A CA 1
ATOM 790 C C . LYS A 1 95 ? 22.016 4.633 -10.434 1.00 62.41 95 LYS A C 1
ATOM 792 O O . LYS A 1 95 ? 22.834 4.548 -11.343 1.00 62.41 95 LYS A O 1
ATOM 797 N N . ARG A 1 96 ? 22.168 5.466 -9.401 1.00 59.25 96 ARG A N 1
ATOM 798 C CA . ARG A 1 96 ? 23.389 6.259 -9.188 1.00 59.25 96 ARG A CA 1
ATOM 799 C C . ARG A 1 96 ? 24.552 5.384 -8.727 1.00 59.25 96 ARG A C 1
ATOM 801 O O . ARG A 1 96 ? 25.652 5.554 -9.228 1.00 59.25 96 ARG A O 1
ATOM 808 N N . SER A 1 97 ? 24.291 4.414 -7.852 1.00 58.62 97 SER A N 1
ATOM 809 C CA . SER A 1 97 ? 25.313 3.478 -7.372 1.00 58.62 97 SER A CA 1
ATOM 810 C C . SER A 1 97 ? 25.820 2.514 -8.448 1.00 58.62 97 SER A C 1
ATOM 812 O O . SER A 1 97 ? 26.928 2.026 -8.317 1.00 58.62 97 SER A O 1
ATOM 814 N N . HIS A 1 98 ? 25.032 2.217 -9.487 1.00 56.38 98 HIS A N 1
ATOM 815 C CA . HIS A 1 98 ? 25.470 1.405 -10.638 1.00 56.38 98 HIS A CA 1
ATOM 816 C C . HIS A 1 98 ? 26.212 2.216 -11.718 1.00 56.38 98 HIS A C 1
ATOM 818 O O . HIS A 1 98 ? 26.533 1.676 -12.773 1.00 56.38 98 HIS A O 1
ATOM 824 N N . ARG A 1 99 ? 26.406 3.524 -11.510 1.00 55.69 99 ARG A N 1
ATOM 825 C CA . ARG A 1 99 ? 27.128 4.424 -12.427 1.00 55.69 99 ARG A CA 1
ATOM 826 C C . ARG A 1 99 ? 28.500 4.865 -11.892 1.00 55.69 99 ARG A C 1
ATOM 828 O O . ARG A 1 99 ? 29.157 5.646 -12.573 1.00 55.69 99 ARG A O 1
ATOM 835 N N . LEU A 1 100 ? 28.886 4.403 -10.703 1.00 46.38 100 LEU A N 1
ATOM 836 C CA . LEU A 1 100 ? 30.228 4.516 -10.121 1.00 46.38 100 LEU A CA 1
ATOM 837 C C . LEU A 1 100 ? 30.938 3.172 -10.284 1.00 46.38 100 LEU A C 1
ATOM 839 O O . LEU A 1 100 ? 32.163 3.202 -10.509 1.00 46.38 100 LEU A O 1
#